Protein AF-A0A0A8YKS5-F1 (afdb_monomer_lite)

pLDDT: mean 77.2, std 21.44, range [34.22, 98.5]

Radius of gyration: 15.71 Å; chains: 1; bounding box: 37×29×43 Å

Secondary structure (DSSP, 8-state):
--HHHHHHHHHHTT---EEEEEE-TTSS--TT-----TT---HHHHHHHHTTSS-EEEEEE-PPPGGG--------

Structure (mmCIF, N/CA/C/O backbone):
data_AF-A0A0A8YKS5-F1
#
_entry.id   AF-A0A0A8YKS5-F1
#
loop_
_atom_site.group_PDB
_atom_site.id
_atom_site.type_symbol
_atom_site.label_atom_id
_atom_site.label_alt_id
_atom_site.label_comp_id
_atom_site.label_asym_id
_atom_site.label_entity_id
_atom_site.label_seq_id
_atom_site.pdbx_PDB_ins_code
_atom_site.Cartn_x
_atom_site.Cartn_y
_atom_site.Cartn_z
_atom_site.occupancy
_atom_site.B_iso_or_equiv
_atom_site.auth_seq_id
_atom_site.auth_comp_id
_atom_site.auth_asym_id
_atom_site.auth_atom_id
_atom_site.pdbx_PDB_model_num
ATOM 1 N N . MET A 1 1 ? 0.291 14.673 11.568 1.00 73.69 1 MET A N 1
ATOM 2 C CA . MET A 1 1 ? -0.552 13.610 10.979 1.00 73.69 1 MET A CA 1
ATOM 3 C C . MET A 1 1 ? -0.275 13.582 9.486 1.00 73.69 1 MET A C 1
ATOM 5 O O . MET A 1 1 ? -0.387 14.628 8.864 1.00 73.69 1 MET A O 1
ATOM 9 N N . ASN A 1 2 ? 0.175 12.454 8.936 1.00 95.88 2 ASN A N 1
ATOM 10 C CA . ASN A 1 2 ? 0.379 12.301 7.491 1.00 95.88 2 ASN A CA 1
ATOM 11 C C . ASN A 1 2 ? -0.764 11.464 6.890 1.00 95.88 2 ASN A C 1
ATOM 13 O O . ASN A 1 2 ? -1.588 10.915 7.626 1.00 95.88 2 ASN A O 1
ATOM 17 N N . LEU A 1 3 ? -0.815 11.370 5.560 1.00 97.44 3 LEU A N 1
ATOM 18 C CA . LEU A 1 3 ? -1.857 10.614 4.864 1.00 97.44 3 LEU A CA 1
ATOM 19 C C . LEU A 1 3 ? -1.886 9.136 5.286 1.00 97.44 3 LEU A C 1
ATOM 21 O O . LEU A 1 3 ? -2.957 8.596 5.538 1.00 97.44 3 LEU A O 1
ATOM 25 N N . GLY A 1 4 ? -0.726 8.489 5.409 1.00 97.50 4 GLY A N 1
ATOM 26 C CA . GLY A 1 4 ? -0.645 7.080 5.795 1.00 97.50 4 GLY A CA 1
ATOM 27 C C . GLY A 1 4 ? -1.230 6.802 7.182 1.00 97.50 4 GLY A C 1
ATOM 28 O O . GLY A 1 4 ? -2.010 5.865 7.350 1.00 97.50 4 GLY A O 1
ATOM 29 N N . GLU A 1 5 ? -0.914 7.647 8.162 1.00 98.00 5 GLU A N 1
ATOM 30 C CA . GLU A 1 5 ? -1.453 7.549 9.522 1.00 98.00 5 GLU A CA 1
ATOM 31 C C . GLU A 1 5 ? -2.959 7.835 9.568 1.00 98.00 5 GLU A C 1
ATOM 33 O O . GLU A 1 5 ? -3.695 7.156 10.281 1.00 98.00 5 GLU A O 1
ATOM 38 N N . LEU A 1 6 ? -3.457 8.766 8.746 1.00 98.38 6 LEU A N 1
ATOM 39 C CA . LEU A 1 6 ? -4.897 8.987 8.602 1.00 98.38 6 LEU A CA 1
ATOM 40 C C . LEU A 1 6 ? -5.612 7.751 8.044 1.00 98.38 6 LEU A C 1
ATOM 42 O O . LEU A 1 6 ? -6.667 7.376 8.551 1.00 98.38 6 LEU A O 1
ATOM 46 N N . LEU A 1 7 ? -5.044 7.099 7.029 1.00 98.44 7 LEU A N 1
ATOM 47 C CA . LEU A 1 7 ? -5.621 5.886 6.447 1.00 98.44 7 LEU A CA 1
ATOM 48 C C . LEU A 1 7 ? -5.643 4.728 7.454 1.00 98.44 7 LEU A C 1
ATOM 50 O O . LEU A 1 7 ? -6.650 4.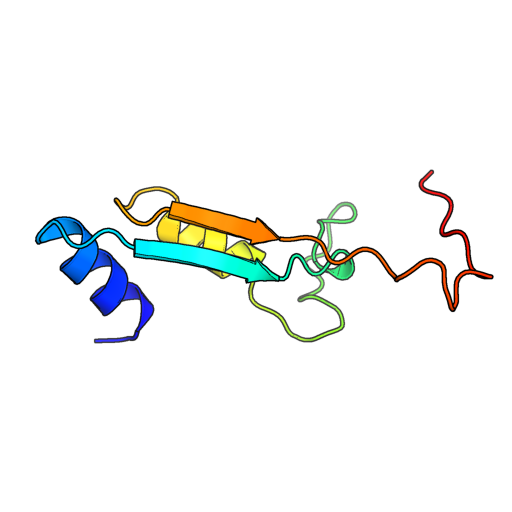025 7.546 1.00 98.44 7 LEU A O 1
ATOM 54 N N . LYS A 1 8 ? -4.583 4.567 8.260 1.00 98.19 8 LYS A N 1
ATOM 55 C CA . LYS A 1 8 ? -4.567 3.611 9.380 1.00 98.19 8 LYS A CA 1
ATOM 56 C C . LYS A 1 8 ? -5.671 3.923 10.387 1.00 98.19 8 LYS A C 1
ATOM 58 O O . LYS A 1 8 ? -6.461 3.034 10.695 1.00 98.19 8 LYS A O 1
ATOM 63 N N . TYR A 1 9 ? -5.770 5.175 10.830 1.00 98.12 9 TYR A N 1
ATOM 64 C CA . TYR A 1 9 ? -6.791 5.616 11.779 1.00 98.12 9 TYR A CA 1
ATOM 65 C C . TYR A 1 9 ? -8.212 5.344 11.258 1.00 98.12 9 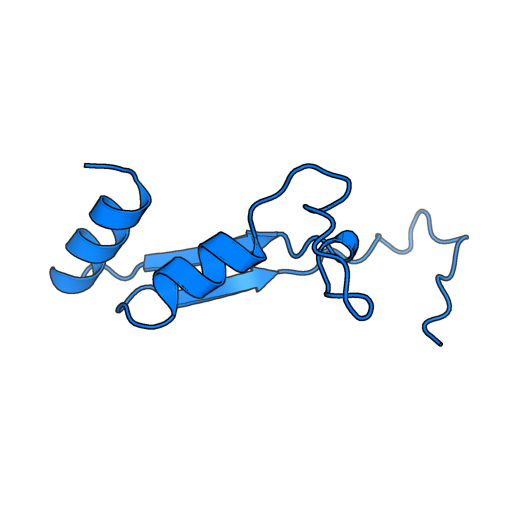TYR A C 1
ATOM 67 O O . TYR A 1 9 ? -9.004 4.686 11.926 1.00 98.12 9 TYR A O 1
ATOM 75 N N . LYS A 1 10 ? -8.518 5.730 10.013 1.00 98.31 10 LYS A N 1
ATOM 76 C CA . LYS A 1 10 ? -9.828 5.459 9.397 1.00 98.31 10 LYS A CA 1
ATOM 77 C C . LYS A 1 10 ? -10.127 3.970 9.263 1.00 98.31 10 LYS A C 1
ATOM 79 O O . LYS A 1 10 ? -11.266 3.562 9.481 1.00 98.31 10 LYS A O 1
ATOM 84 N N . SER A 1 11 ? -9.115 3.152 8.973 1.00 98.12 11 SER A N 1
ATOM 85 C CA . SER A 1 11 ? -9.295 1.698 8.922 1.00 98.12 11 SER A CA 1
ATOM 86 C C . SER A 1 11 ? -9.664 1.082 10.277 1.00 98.12 11 SER A C 1
ATOM 88 O O . SER A 1 11 ? -10.398 0.098 10.319 1.00 98.12 11 SER A O 1
ATOM 90 N N . GLN A 1 12 ? -9.218 1.684 11.386 1.00 97.81 12 GLN A N 1
ATOM 91 C CA . GLN A 1 12 ? -9.575 1.262 12.745 1.00 97.81 12 GLN A CA 1
ATOM 92 C C . GLN A 1 12 ? -10.986 1.717 13.149 1.00 97.81 12 GLN A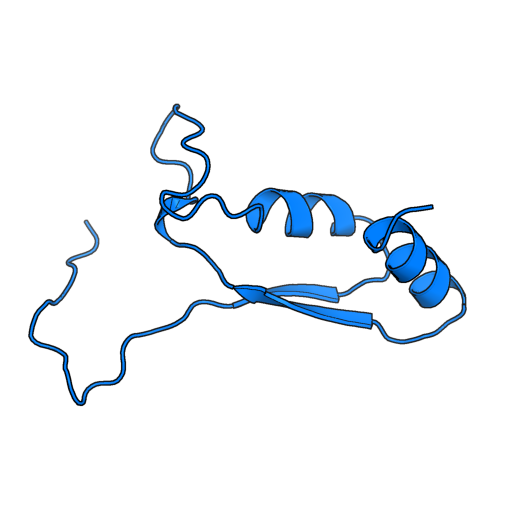 C 1
ATOM 94 O O . GLN A 1 12 ? -11.648 1.022 13.911 1.00 97.81 12 GLN A O 1
ATOM 99 N N . GLU A 1 13 ? -11.484 2.822 12.583 1.00 98.06 13 GLU A N 1
ATOM 100 C CA . GLU A 1 13 ? -12.879 3.275 12.737 1.00 98.06 13 GLU A CA 1
ATOM 101 C C . GLU A 1 13 ? -13.886 2.440 11.914 1.00 98.06 13 GLU A C 1
ATOM 103 O O . GLU A 1 13 ? -15.075 2.748 11.882 1.00 98.06 13 GLU A O 1
ATOM 108 N N . GLY A 1 14 ? -13.431 1.383 11.229 1.00 97.25 14 GLY A N 1
ATOM 109 C CA . GLY A 1 14 ? -14.279 0.487 10.437 1.00 97.25 14 GLY A CA 1
ATOM 110 C C . GLY A 1 14 ? -14.438 0.888 8.967 1.00 97.25 14 GLY A C 1
ATOM 111 O O . GLY A 1 14 ? -15.151 0.213 8.221 1.00 97.25 14 GLY A O 1
ATOM 112 N N . VAL A 1 15 ? -13.755 1.944 8.509 1.00 98.44 15 VAL A N 1
ATOM 113 C CA . VAL A 1 15 ? -13.722 2.295 7.083 1.00 98.44 15 VAL A CA 1
ATOM 114 C C . VAL A 1 15 ? -12.860 1.281 6.338 1.00 98.44 15 VAL A C 1
ATOM 116 O O . VAL A 1 15 ? -11.699 1.058 6.668 1.00 98.44 15 VAL A O 1
ATOM 119 N N . ARG A 1 16 ? -13.396 0.679 5.276 1.00 98.31 16 ARG A N 1
ATOM 120 C CA . ARG A 1 16 ? -12.617 -0.240 4.442 1.00 98.31 16 ARG A CA 1
ATOM 121 C C . ARG A 1 16 ? -11.671 0.545 3.541 1.00 98.31 16 ARG A C 1
ATOM 123 O O . ARG A 1 16 ? -12.123 1.272 2.661 1.00 98.31 16 ARG A O 1
ATOM 130 N N . VAL A 1 17 ? -10.370 0.366 3.739 1.00 98.44 17 VAL A N 1
ATOM 131 C CA . VAL A 1 17 ? -9.335 1.046 2.953 1.00 98.44 17 VAL A CA 1
ATOM 132 C C . VAL A 1 17 ? -8.568 0.017 2.124 1.00 98.44 17 VAL A C 1
ATOM 134 O O . VAL A 1 17 ? -7.891 -0.848 2.681 1.00 98.44 17 VAL A O 1
ATOM 137 N N . CYS A 1 18 ? -8.666 0.131 0.798 1.00 98.25 18 CYS A N 1
ATOM 138 C CA . CYS A 1 18 ? -7.961 -0.712 -0.169 1.00 98.25 18 CYS A CA 1
ATOM 139 C C . CYS A 1 18 ? -7.076 0.162 -1.069 1.00 98.25 18 CYS A C 1
ATOM 141 O O . CYS A 1 18 ? -7.588 1.037 -1.765 1.00 98.25 18 CYS A O 1
ATOM 143 N N . LEU A 1 19 ? -5.765 -0.079 -1.070 1.00 97.56 19 LEU A N 1
ATOM 144 C CA . LEU A 1 19 ? -4.780 0.611 -1.900 1.00 97.56 19 LEU A CA 1
ATOM 145 C C . LEU A 1 19 ? -4.220 -0.340 -2.962 1.00 97.56 19 LEU A C 1
ATOM 147 O O . LEU A 1 19 ? -3.655 -1.385 -2.636 1.00 97.56 19 LEU A O 1
ATOM 151 N N . LEU A 1 20 ? -4.334 0.074 -4.225 1.00 95.75 20 LEU A N 1
ATOM 152 C CA . LEU A 1 20 ? -3.612 -0.499 -5.359 1.00 95.75 20 LEU A CA 1
ATOM 153 C C . LEU A 1 20 ? -2.445 0.437 -5.680 1.00 95.75 20 LEU A C 1
ATOM 155 O O . LEU A 1 20 ? -2.639 1.487 -6.293 1.00 95.75 20 LEU A O 1
ATOM 159 N N . VAL A 1 21 ? -1.248 0.090 -5.223 1.00 93.00 21 VAL A N 1
ATOM 160 C CA . VAL A 1 21 ? -0.032 0.869 -5.486 1.00 93.00 21 VAL A CA 1
ATOM 161 C C . VAL A 1 21 ? 0.641 0.285 -6.717 1.00 93.00 21 VAL A C 1
ATOM 163 O O . VAL A 1 21 ? 0.695 -0.930 -6.858 1.00 93.00 21 VAL A O 1
ATOM 166 N N . TRP A 1 22 ? 1.117 1.117 -7.637 1.00 88.50 22 TRP A N 1
ATOM 167 C CA . TRP A 1 22 ? 1.838 0.618 -8.807 1.00 88.50 22 TRP A CA 1
ATOM 168 C C . TRP A 1 22 ? 3.099 -0.149 -8.379 1.00 88.50 22 TRP A C 1
ATOM 170 O O . TRP A 1 22 ? 3.844 0.333 -7.535 1.00 88.50 22 TRP A O 1
ATOM 180 N N . ASP A 1 23 ? 3.287 -1.341 -8.945 1.00 83.62 23 ASP A N 1
ATOM 181 C CA . ASP A 1 23 ? 4.469 -2.187 -8.747 1.00 83.62 23 ASP A CA 1
ATOM 182 C C . ASP A 1 23 ? 5.560 -1.761 -9.741 1.00 83.62 23 ASP A C 1
ATOM 184 O O . ASP A 1 23 ? 5.500 -2.106 -10.935 1.00 83.62 23 ASP A O 1
ATOM 188 N N . ASP A 1 24 ? 6.512 -0.950 -9.279 1.00 76.44 24 ASP A N 1
ATOM 189 C CA . ASP A 1 24 ? 7.671 -0.572 -10.080 1.00 76.44 24 ASP A CA 1
ATOM 190 C C . ASP A 1 24 ? 8.641 -1.754 -10.093 1.00 76.44 24 ASP A C 1
ATOM 192 O O . ASP A 1 24 ? 9.421 -1.956 -9.175 1.00 76.44 24 ASP A O 1
ATOM 196 N N . LYS A 1 25 ? 8.638 -2.545 -11.169 1.00 64.88 25 LYS A N 1
ATOM 197 C CA . LYS A 1 25 ? 9.508 -3.730 -11.284 1.00 64.88 25 LYS A CA 1
ATOM 198 C C . LYS A 1 25 ? 11.009 -3.42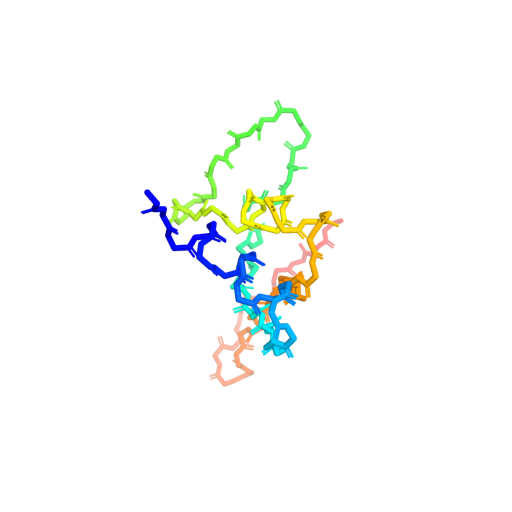5 -11.212 1.00 64.88 25 LYS A C 1
ATOM 200 O O . LYS A 1 25 ? 11.799 -4.360 -11.118 1.00 64.88 25 LYS A O 1
ATOM 205 N N . THR A 1 26 ? 11.414 -2.155 -11.283 1.00 56.94 26 THR A N 1
ATOM 206 C CA . THR A 1 26 ? 12.805 -1.740 -11.055 1.00 56.94 26 THR A CA 1
ATOM 207 C C . THR A 1 26 ? 13.153 -1.574 -9.572 1.00 56.94 26 THR A C 1
ATOM 209 O O . THR A 1 26 ? 14.329 -1.454 -9.249 1.00 56.94 26 THR A O 1
ATOM 212 N N . SER A 1 27 ? 12.158 -1.603 -8.678 1.00 52.34 27 SER A N 1
ATOM 213 C CA . SER A 1 27 ? 12.309 -1.548 -7.218 1.00 52.34 27 SER A CA 1
ATOM 214 C C . SER A 1 27 ? 12.495 -2.934 -6.577 1.00 52.34 27 SER A C 1
ATOM 216 O O . SER A 1 27 ? 12.792 -3.030 -5.384 1.00 52.34 27 SER A O 1
ATOM 218 N N . HIS A 1 28 ? 12.350 -4.020 -7.350 1.00 55.06 28 HIS A N 1
ATOM 219 C CA . HIS A 1 28 ? 12.626 -5.370 -6.869 1.00 55.06 28 HIS A CA 1
ATOM 220 C C . HIS A 1 28 ? 14.124 -5.556 -6.628 1.00 55.06 28 HIS A C 1
ATOM 222 O O . HIS A 1 28 ? 14.939 -5.395 -7.533 1.00 55.06 28 HIS A O 1
ATOM 228 N N . ASP A 1 29 ? 14.453 -5.902 -5.382 1.00 48.34 29 ASP A N 1
ATOM 229 C CA . ASP A 1 29 ? 15.796 -6.138 -4.861 1.00 48.34 29 ASP A CA 1
ATOM 230 C C . ASP A 1 29 ? 16.615 -7.080 -5.772 1.00 48.34 29 ASP A C 1
ATOM 232 O O . ASP A 1 29 ? 16.663 -8.296 -5.573 1.00 48.34 29 ASP A O 1
ATOM 236 N N . ASN A 1 30 ? 17.345 -6.514 -6.736 1.00 44.12 30 ASN A N 1
ATOM 237 C CA . ASN A 1 30 ? 18.502 -7.170 -7.326 1.00 44.12 30 ASN A CA 1
ATOM 238 C C . ASN A 1 30 ? 19.624 -7.129 -6.282 1.00 44.12 30 ASN A C 1
ATOM 240 O O . ASN A 1 30 ? 20.396 -6.178 -6.182 1.00 44.12 30 ASN A O 1
ATOM 244 N N . PHE A 1 31 ? 19.662 -8.179 -5.464 1.00 45.03 31 PHE A N 1
ATOM 245 C CA . PHE A 1 31 ? 20.876 -8.752 -4.888 1.00 45.03 31 PHE A CA 1
ATOM 246 C C . PHE A 1 31 ? 21.877 -7.732 -4.299 1.00 45.03 31 PHE A C 1
ATOM 248 O O . PHE A 1 31 ? 22.974 -7.571 -4.822 1.00 45.03 31 PHE A O 1
ATOM 255 N N . PHE A 1 32 ? 21.517 -7.106 -3.168 1.00 43.91 32 PHE A N 1
ATOM 256 C CA . PHE A 1 32 ? 22.361 -6.244 -2.306 1.00 43.91 32 PHE A CA 1
ATOM 257 C C . PHE A 1 32 ? 22.405 -4.724 -2.553 1.00 43.91 32 PHE A C 1
ATOM 259 O O . PHE A 1 32 ? 23.015 -4.021 -1.745 1.00 43.91 32 PHE A O 1
ATOM 266 N N . LEU A 1 33 ? 21.718 -4.168 -3.555 1.00 45.00 33 LEU A N 1
ATOM 267 C CA . LEU A 1 33 ? 21.649 -2.711 -3.739 1.00 45.00 33 LEU A CA 1
ATOM 268 C C . LEU A 1 33 ? 20.200 -2.225 -3.709 1.00 45.00 33 LEU A C 1
ATOM 270 O O . LEU A 1 33 ? 19.441 -2.457 -4.645 1.00 45.00 33 LEU A O 1
ATOM 274 N N . ARG A 1 34 ? 19.840 -1.489 -2.645 1.00 49.81 34 ARG A N 1
ATOM 275 C CA . ARG A 1 34 ? 18.629 -0.657 -2.601 1.00 49.81 34 ARG A CA 1
ATOM 276 C C . ARG A 1 34 ? 18.769 0.463 -3.626 1.00 49.81 34 ARG A C 1
ATOM 278 O O . ARG A 1 34 ? 19.120 1.592 -3.291 1.00 49.81 34 ARG A O 1
ATOM 285 N N . THR A 1 35 ? 18.526 0.145 -4.885 1.00 47.38 35 THR A N 1
ATOM 286 C CA . THR A 1 35 ? 18.190 1.163 -5.866 1.00 47.38 35 THR A CA 1
ATOM 287 C C . THR A 1 35 ? 16.765 1.567 -5.525 1.00 47.38 35 THR A C 1
ATOM 289 O O . THR A 1 35 ? 15.831 0.792 -5.697 1.00 47.38 35 THR A O 1
ATOM 292 N N . GLY A 1 36 ? 16.592 2.755 -4.930 1.00 50.22 36 GLY A N 1
ATOM 293 C CA . GLY A 1 36 ? 15.284 3.407 -4.998 1.00 50.22 36 GLY A CA 1
ATOM 294 C C . GLY A 1 36 ? 14.860 3.332 -6.459 1.00 50.22 36 GLY A C 1
ATOM 295 O O . GLY A 1 36 ? 15.711 3.597 -7.313 1.00 50.22 36 GLY A O 1
ATOM 296 N N . GLY A 1 37 ? 13.643 2.838 -6.722 1.00 51.34 37 GLY A N 1
ATOM 297 C CA . GLY A 1 37 ? 13.190 2.478 -8.066 1.00 51.34 37 GLY A CA 1
ATOM 298 C C . GLY A 1 37 ? 13.625 3.527 -9.082 1.00 51.34 37 GLY A C 1
ATOM 299 O O . GLY A 1 37 ? 13.721 4.712 -8.758 1.00 51.34 37 GLY A O 1
ATOM 300 N N . VAL A 1 38 ? 13.924 3.121 -10.311 1.00 51.66 38 VAL A N 1
ATOM 301 C CA . VAL A 1 38 ? 14.447 4.026 -11.353 1.00 51.66 38 VAL A CA 1
ATOM 302 C C . VAL A 1 38 ? 13.498 5.220 -11.590 1.00 51.66 38 VAL A C 1
AT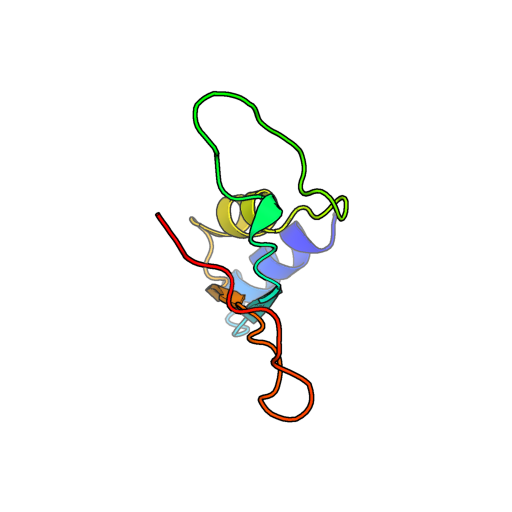OM 304 O O . VAL A 1 38 ? 13.905 6.250 -12.123 1.00 51.66 38 VAL A O 1
ATOM 307 N N . MET A 1 39 ? 12.244 5.107 -11.137 1.00 59.53 39 MET A N 1
ATOM 308 C CA . MET A 1 39 ? 11.191 6.122 -11.190 1.00 59.53 39 MET A CA 1
ATOM 309 C C . MET A 1 39 ? 11.002 6.916 -9.881 1.00 59.53 39 MET A C 1
ATOM 311 O O . MET A 1 39 ? 10.047 7.682 -9.766 1.00 59.53 39 MET A O 1
ATOM 315 N N . GLN A 1 40 ? 11.884 6.739 -8.893 1.00 66.06 40 GLN A N 1
ATOM 316 C CA . GLN A 1 40 ? 11.820 7.366 -7.571 1.00 66.06 40 GLN A CA 1
ATOM 317 C C . GLN A 1 40 ? 10.506 7.045 -6.819 1.00 66.06 40 GLN A C 1
ATOM 319 O O . GLN A 1 40 ? 9.922 7.904 -6.155 1.00 66.06 40 GLN A O 1
ATOM 324 N N . THR A 1 41 ? 10.015 5.803 -6.936 1.00 75.75 41 THR A N 1
ATOM 325 C CA . THR A 1 41 ? 8.811 5.325 -6.235 1.00 75.75 41 THR A CA 1
ATOM 326 C C . THR A 1 41 ? 9.122 4.814 -4.826 1.00 75.75 41 THR A C 1
ATOM 328 O O . THR A 1 41 ? 10.225 4.364 -4.525 1.00 75.75 41 THR A O 1
ATOM 331 N N . HIS A 1 42 ? 8.107 4.861 -3.956 1.00 84.69 42 HIS A N 1
ATOM 332 C CA . HIS A 1 42 ? 8.131 4.332 -2.584 1.00 84.69 42 HIS A CA 1
ATOM 333 C C . HIS A 1 42 ? 7.118 3.189 -2.413 1.00 84.69 42 HIS A C 1
ATOM 335 O O . HIS A 1 42 ? 6.461 3.063 -1.379 1.00 84.69 42 HIS A O 1
ATOM 341 N N . ASP A 1 43 ? 6.917 2.386 -3.450 1.00 85.38 43 ASP A N 1
ATOM 342 C CA . ASP A 1 43 ? 5.904 1.336 -3.534 1.00 85.38 43 ASP A CA 1
ATOM 343 C C . ASP A 1 43 ? 6.135 0.222 -2.499 1.00 85.38 43 ASP A C 1
ATOM 345 O O . ASP A 1 43 ? 5.250 -0.061 -1.681 1.00 85.38 43 ASP A O 1
ATOM 349 N N . GLU A 1 44 ? 7.353 -0.318 -2.425 1.00 87.44 44 GLU A N 1
ATOM 350 C CA . GLU A 1 44 ? 7.730 -1.318 -1.415 1.00 87.44 44 GLU A CA 1
ATOM 351 C C . GLU A 1 44 ? 7.679 -0.766 0.019 1.00 87.44 44 GLU A C 1
ATOM 353 O O . GLU A 1 44 ? 7.217 -1.438 0.947 1.00 87.44 44 GLU A O 1
ATOM 358 N N . GLU A 1 45 ? 8.110 0.482 0.222 1.00 90.31 45 GLU A N 1
ATOM 359 C CA . GLU A 1 45 ? 8.028 1.156 1.522 1.00 90.31 45 GLU A CA 1
ATOM 360 C C . GLU A 1 45 ? 6.569 1.360 1.952 1.00 90.31 45 GLU A C 1
ATOM 362 O O . GLU A 1 45 ? 6.213 1.054 3.091 1.00 90.31 45 GLU A O 1
ATOM 367 N N . THR A 1 46 ? 5.705 1.784 1.029 1.00 93.44 46 THR A N 1
ATOM 368 C CA . THR A 1 46 ? 4.270 1.983 1.272 1.00 93.44 46 THR A CA 1
ATOM 369 C C . THR A 1 46 ? 3.596 0.666 1.651 1.00 93.44 46 THR A C 1
ATOM 371 O O . THR A 1 46 ? 2.868 0.604 2.644 1.00 93.44 46 THR A O 1
ATOM 374 N N . LYS A 1 47 ? 3.888 -0.425 0.931 1.00 93.75 47 LYS A N 1
ATOM 375 C CA . LYS A 1 47 ? 3.385 -1.762 1.278 1.00 93.75 47 LYS A CA 1
ATOM 376 C C . LYS A 1 47 ? 3.842 -2.191 2.675 1.00 93.75 47 LYS A C 1
ATOM 378 O O . LYS A 1 47 ? 3.034 -2.682 3.465 1.00 93.75 47 LYS A O 1
ATOM 383 N N . ARG A 1 48 ? 5.124 -1.988 3.008 1.00 94.38 48 ARG A N 1
ATOM 384 C CA . ARG A 1 48 ? 5.685 -2.314 4.334 1.00 94.38 48 ARG A CA 1
ATOM 385 C C . ARG A 1 48 ? 5.041 -1.480 5.442 1.00 94.38 48 ARG A C 1
ATOM 387 O O . ARG A 1 48 ? 4.705 -2.037 6.485 1.00 94.38 48 ARG A O 1
ATOM 394 N N . PHE A 1 49 ? 4.799 -0.193 5.200 1.00 96.62 49 PHE A N 1
ATOM 395 C CA . PHE A 1 49 ? 4.157 0.721 6.146 1.00 96.62 49 PHE A CA 1
ATOM 396 C C . PHE A 1 49 ? 2.746 0.264 6.568 1.00 96.62 49 PHE A C 1
ATOM 398 O O . PHE A 1 49 ? 2.353 0.490 7.717 1.00 96.62 49 PHE A O 1
ATOM 405 N N . PHE A 1 50 ? 2.007 -0.412 5.678 1.00 97.88 50 PHE A N 1
ATOM 406 C CA . PHE A 1 50 ? 0.656 -0.932 5.939 1.00 97.88 50 PHE A CA 1
ATOM 407 C C . PHE A 1 50 ? 0.592 -2.423 6.325 1.00 97.88 50 PHE A C 1
ATOM 409 O O . PHE A 1 50 ? -0.477 -2.896 6.696 1.00 97.88 50 PHE A O 1
ATOM 416 N N . LYS A 1 51 ? 1.703 -3.180 6.309 1.00 95.25 51 LYS A N 1
ATOM 417 C CA . LYS A 1 51 ? 1.716 -4.652 6.513 1.00 95.25 51 LYS A CA 1
ATOM 418 C C . LYS A 1 51 ? 1.046 -5.130 7.812 1.00 95.25 51 LYS A C 1
ATOM 420 O O . LYS A 1 51 ? 0.563 -6.257 7.878 1.00 95.25 51 LYS A O 1
ATOM 425 N N . HIS A 1 52 ? 1.037 -4.286 8.839 1.00 95.38 52 HIS A N 1
ATOM 426 C CA . HIS A 1 52 ? 0.478 -4.588 10.157 1.00 95.38 52 HIS A CA 1
ATOM 427 C C . HIS A 1 52 ? -0.672 -3.646 10.547 1.00 95.38 52 HIS A C 1
ATOM 429 O O . HIS A 1 52 ? -0.917 -3.430 11.731 1.00 95.38 52 HIS A O 1
ATOM 435 N N . SER A 1 53 ? -1.370 -3.063 9.569 1.00 97.12 53 SER A N 1
ATOM 436 C CA . SER A 1 53 ? -2.612 -2.317 9.798 1.00 97.12 53 SER A CA 1
ATOM 437 C C . SER A 1 53 ? -3.815 -3.015 9.161 1.00 97.12 53 SER A C 1
ATOM 439 O O . SER A 1 53 ? -3.671 -3.977 8.412 1.00 97.12 53 SER A O 1
ATOM 441 N N . SER A 1 54 ? -5.019 -2.501 9.423 1.00 97.81 54 SER A N 1
ATOM 442 C CA . SER A 1 54 ? -6.262 -2.970 8.789 1.00 97.81 54 SER A CA 1
ATOM 443 C C . SER A 1 54 ? -6.438 -2.472 7.344 1.00 97.81 54 SER A C 1
ATOM 445 O O . SER A 1 54 ? -7.489 -2.673 6.739 1.00 97.81 54 SER A O 1
ATOM 447 N N . VAL A 1 55 ? -5.428 -1.797 6.785 1.00 98.50 55 VAL A N 1
ATOM 448 C CA . VAL A 1 55 ? -5.431 -1.306 5.403 1.00 98.50 55 VAL A CA 1
ATOM 449 C C . VAL A 1 55 ? -4.978 -2.433 4.481 1.00 98.50 55 VAL A C 1
ATOM 451 O O . VAL A 1 55 ? -3.904 -3.000 4.668 1.00 98.50 55 VAL A O 1
ATOM 454 N N . ILE A 1 56 ? -5.753 -2.722 3.438 1.00 98.06 56 ILE A N 1
ATOM 455 C CA . ILE A 1 56 ? -5.359 -3.688 2.408 1.00 98.06 56 ILE A CA 1
ATOM 456 C C . ILE A 1 56 ? -4.505 -2.947 1.382 1.00 98.06 56 ILE A C 1
ATOM 458 O O . ILE A 1 56 ? -5.034 -2.185 0.580 1.00 98.06 56 ILE A O 1
ATOM 462 N N . CYS A 1 57 ? -3.190 -3.153 1.402 1.00 97.50 57 CYS A N 1
ATOM 463 C CA . CYS A 1 57 ? -2.259 -2.531 0.460 1.00 97.50 57 CYS A CA 1
ATOM 464 C C . CYS A 1 57 ? -1.594 -3.595 -0.414 1.00 97.50 57 CYS A C 1
ATOM 466 O O . CYS A 1 57 ? -0.887 -4.469 0.094 1.00 97.50 57 CYS A O 1
ATOM 468 N N . VAL A 1 58 ? -1.791 -3.510 -1.730 1.00 94.69 58 VAL A N 1
ATOM 469 C CA . VAL A 1 58 ? -1.213 -4.450 -2.699 1.00 94.69 58 VAL A CA 1
ATOM 470 C C . VAL A 1 58 ? -0.435 -3.708 -3.780 1.00 94.69 58 VAL A C 1
ATOM 472 O O . VAL A 1 58 ? -0.797 -2.597 -4.169 1.00 94.69 58 VAL A O 1
ATOM 475 N N . LEU A 1 59 ? 0.634 -4.346 -4.258 1.00 92.06 59 LEU A N 1
ATOM 476 C CA . LEU A 1 59 ? 1.389 -3.891 -5.422 1.00 92.06 59 LEU A CA 1
ATOM 477 C C . LEU A 1 59 ? 0.708 -4.413 -6.686 1.00 92.06 59 LEU A C 1
ATOM 479 O O . LEU A 1 59 ? 0.356 -5.590 -6.771 1.00 92.06 59 LEU A O 1
ATOM 483 N N . SER A 1 60 ? 0.484 -3.516 -7.636 1.00 91.56 60 SER A N 1
ATOM 484 C CA . SER A 1 60 ? -0.289 -3.727 -8.849 1.00 91.56 60 SER A CA 1
ATOM 485 C C . SER A 1 60 ? 0.624 -3.571 -10.072 1.00 91.56 60 SER A C 1
ATOM 487 O O . SER A 1 60 ? 0.870 -2.438 -10.507 1.00 91.56 60 SER A O 1
ATOM 489 N N . PRO A 1 61 ? 1.118 -4.676 -10.661 1.00 85.62 61 PRO A N 1
ATOM 490 C CA . PRO A 1 61 ? 1.952 -4.630 -11.856 1.00 85.62 61 PRO A CA 1
ATOM 491 C C . PRO A 1 61 ? 1.181 -4.112 -13.062 1.00 85.62 61 PRO A C 1
ATOM 493 O O . PRO A 1 61 ? 0.023 -4.460 -13.295 1.00 85.62 61 PRO A O 1
ATOM 496 N N . ARG A 1 62 ? 1.857 -3.300 -13.879 1.00 79.94 62 ARG A N 1
ATOM 497 C CA . ARG A 1 62 ? 1.350 -2.866 -15.181 1.00 79.94 62 ARG A CA 1
ATOM 498 C C . ARG A 1 62 ? 2.035 -3.661 -16.282 1.00 79.94 62 ARG A C 1
ATOM 500 O O . ARG A 1 62 ? 3.227 -3.496 -16.524 1.00 79.94 62 ARG A O 1
ATOM 507 N N . TYR A 1 63 ? 1.275 -4.502 -16.971 1.00 73.00 63 TYR A N 1
ATOM 508 C CA . TYR A 1 63 ? 1.757 -5.174 -18.174 1.00 73.00 63 TYR A CA 1
ATOM 509 C C . TYR A 1 63 ? 1.537 -4.265 -19.394 1.00 73.00 63 TYR A C 1
ATOM 511 O O . TYR A 1 63 ? 0.466 -3.661 -19.514 1.00 73.00 63 TYR A O 1
ATOM 519 N N . PRO A 1 64 ? 2.524 -4.124 -20.295 1.00 66.00 64 PRO A N 1
ATOM 520 C CA . PRO A 1 64 ? 2.344 -3.354 -21.519 1.00 66.00 64 PRO A CA 1
ATOM 521 C C . PRO A 1 64 ? 1.234 -3.972 -22.377 1.00 66.00 64 PRO A C 1
ATOM 523 O O . PRO A 1 64 ? 1.139 -5.191 -22.516 1.00 66.00 64 PRO A O 1
ATOM 526 N N . SER A 1 65 ? 0.384 -3.130 -22.968 1.00 64.81 65 SER A N 1
ATOM 527 C CA . SER A 1 65 ? -0.659 -3.596 -23.882 1.00 64.81 65 SER A CA 1
ATOM 528 C C . SER A 1 65 ? -0.032 -4.191 -25.143 1.00 64.81 65 SER A C 1
ATOM 530 O O . SER A 1 65 ? 0.845 -3.574 -25.751 1.00 64.81 65 SER A O 1
ATOM 532 N N . SER A 1 66 ? -0.543 -5.336 -25.592 1.00 58.78 66 SER A N 1
ATOM 533 C CA . SER A 1 66 ? -0.103 -6.072 -26.788 1.00 58.78 66 SER A CA 1
ATOM 534 C C . SER A 1 66 ? -0.077 -5.254 -28.090 1.00 58.78 66 SER A C 1
ATOM 536 O O . SER A 1 66 ? 0.592 -5.651 -29.036 1.00 58.78 66 SER A O 1
ATOM 538 N N . LYS A 1 67 ? -0.726 -4.081 -28.137 1.00 57.53 67 LYS A N 1
ATOM 539 C CA . LYS A 1 67 ? -0.717 -3.166 -29.293 1.00 57.53 67 LYS A CA 1
ATOM 540 C C . LYS A 1 67 ? 0.621 -2.433 -29.535 1.00 57.53 67 LYS A C 1
ATOM 542 O O . LYS A 1 67 ? 0.741 -1.778 -30.560 1.00 57.53 67 LYS A O 1
ATOM 547 N N . MET A 1 68 ? 1.618 -2.549 -28.644 1.00 52.81 68 MET 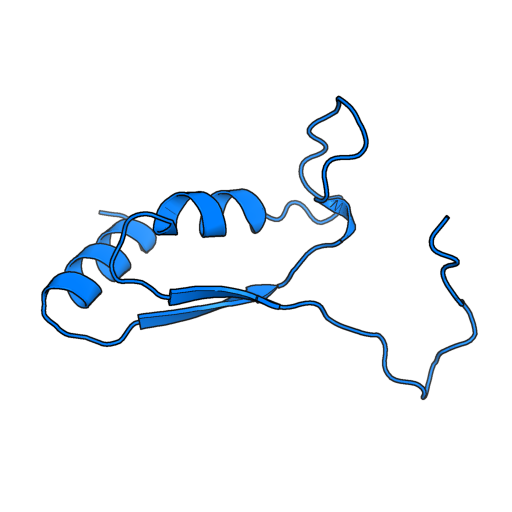A N 1
ATOM 548 C CA . MET A 1 68 ? 2.988 -2.019 -28.845 1.00 52.81 68 MET A CA 1
ATOM 549 C C . MET A 1 68 ? 4.108 -2.984 -28.386 1.00 52.81 68 MET A C 1
ATOM 551 O O . MET A 1 68 ? 5.190 -2.557 -27.990 1.00 52.81 68 MET A O 1
ATOM 555 N N . SER A 1 69 ? 3.884 -4.303 -28.398 1.00 46.59 69 SER A N 1
ATOM 556 C CA . SER A 1 69 ? 4.885 -5.271 -27.918 1.00 46.59 69 SER A CA 1
ATOM 557 C C . SER A 1 69 ? 5.817 -5.757 -29.040 1.00 46.59 69 SER A C 1
ATOM 559 O O . SER A 1 69 ? 5.505 -6.716 -29.737 1.00 46.59 69 SER A O 1
ATOM 561 N N . MET A 1 70 ? 6.985 -5.123 -29.189 1.00 50.34 70 MET A N 1
ATOM 562 C CA . MET A 1 70 ? 8.156 -5.726 -29.860 1.00 50.34 70 MET A CA 1
ATOM 563 C C . MET A 1 70 ? 9.385 -5.860 -28.952 1.00 50.34 70 MET A C 1
ATOM 565 O O . MET A 1 70 ? 10.439 -6.288 -29.407 1.00 50.34 70 MET A O 1
ATOM 569 N N . VAL A 1 71 ? 9.261 -5.591 -27.652 1.00 56.03 71 VAL A N 1
ATOM 570 C CA . VAL A 1 71 ? 10.335 -5.883 -26.695 1.00 56.03 71 VAL A CA 1
ATOM 571 C C . VAL A 1 71 ? 9.799 -6.861 -25.657 1.00 56.03 71 VAL A C 1
ATOM 573 O O . VAL A 1 71 ? 9.186 -6.481 -24.661 1.00 56.03 71 VAL A O 1
ATOM 576 N N . LYS A 1 72 ? 9.985 -8.156 -25.934 1.00 47.22 72 LYS A N 1
ATOM 577 C CA . LYS A 1 72 ? 9.899 -9.208 -24.919 1.00 47.22 72 LYS A CA 1
ATOM 578 C C . LYS A 1 72 ? 11.076 -9.010 -23.970 1.00 47.22 72 LYS A C 1
ATOM 580 O O . LYS A 1 72 ? 12.215 -9.255 -24.348 1.00 47.22 72 LYS A O 1
ATOM 585 N N . GLN A 1 73 ? 10.799 -8.591 -22.744 1.00 52.31 73 GLN A N 1
ATOM 586 C CA . GLN A 1 73 ? 11.760 -8.718 -21.659 1.00 52.31 73 GLN A CA 1
ATOM 587 C C . GLN A 1 73 ? 11.792 -10.204 -21.274 1.00 52.31 73 GLN A C 1
ATOM 589 O O . GLN A 1 73 ? 10.814 -10.731 -20.741 1.00 52.31 73 GLN A O 1
ATOM 594 N N . GLN A 1 74 ? 12.865 -10.906 -21.645 1.00 39.28 74 GLN A N 1
ATOM 595 C CA . GLN A 1 74 ? 13.156 -12.233 -21.107 1.00 39.28 74 GLN A CA 1
ATOM 596 C C . GLN A 1 74 ? 13.491 -12.063 -19.624 1.00 39.28 74 GLN A C 1
ATOM 598 O O . GLN A 1 74 ? 14.425 -11.343 -19.280 1.00 39.28 74 GLN A O 1
ATOM 603 N N . ALA A 1 75 ? 12.691 -12.681 -18.759 1.00 40.09 75 ALA A N 1
ATOM 604 C CA . ALA A 1 75 ? 13.089 -12.934 -17.385 1.00 40.09 75 ALA A CA 1
ATOM 605 C C . ALA A 1 75 ? 14.033 -14.143 -17.407 1.00 40.09 75 ALA A C 1
ATOM 607 O O . ALA A 1 75 ? 13.633 -15.208 -17.887 1.00 40.09 75 ALA A O 1
ATOM 608 N N . SER A 1 76 ? 15.277 -13.928 -16.976 1.00 34.22 76 SER A N 1
ATOM 609 C CA . SER A 1 76 ? 16.222 -14.993 -16.625 1.00 34.22 76 SER A CA 1
ATOM 610 C C . SER A 1 76 ? 15.854 -15.621 -15.288 1.00 34.22 76 SER A C 1
ATOM 612 O O . SER A 1 76 ? 15.318 -14.880 -14.431 1.00 34.22 76 SER A O 1
#

InterPro domains:
  IPR015679 Phospholipase D family [PTHR18896] (2-72)

Foldseek 3Di:
DDPLVVLLVVLVVVDAAEAAAEDLVQCPDPPPDRPCRPVNDCLVVSCVSCVPGSHHYDHDYDDDDPVDDPDDDDDD

Organism: Arundo donax (NCBI:txid35708)

Sequence (76 aa):
MNLGELLKYKSQEGVRVCLLVWDDKTSHDNFFLRTGGVMQTHDEETKRFFKHSSVICVLSPRYPSSKMSMVKQQAS